Protein AF-A0A7R9YLD4-F1 (afdb_monomer)

pLDDT: mean 85.1, std 17.53, range [41.88, 98.56]

Structure (mmCIF, N/CA/C/O backbo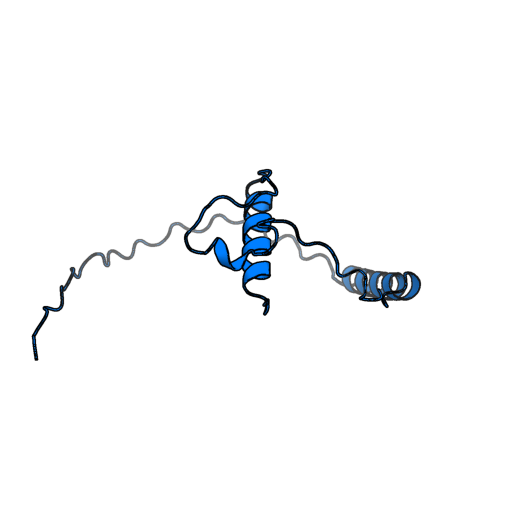ne):
data_AF-A0A7R9YLD4-F1
#
_entry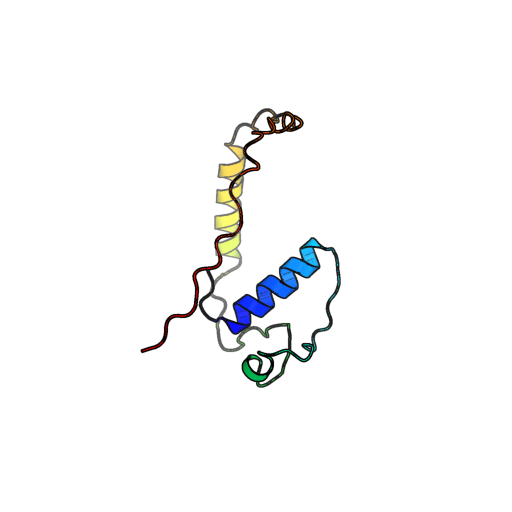.id   AF-A0A7R9YLD4-F1
#
loop_
_atom_site.group_PDB
_atom_site.id
_atom_site.type_symbol
_atom_site.label_atom_id
_atom_site.label_alt_id
_atom_site.label_comp_id
_atom_site.label_asym_id
_atom_site.label_entity_id
_atom_site.label_seq_id
_atom_site.pdbx_PDB_ins_code
_ato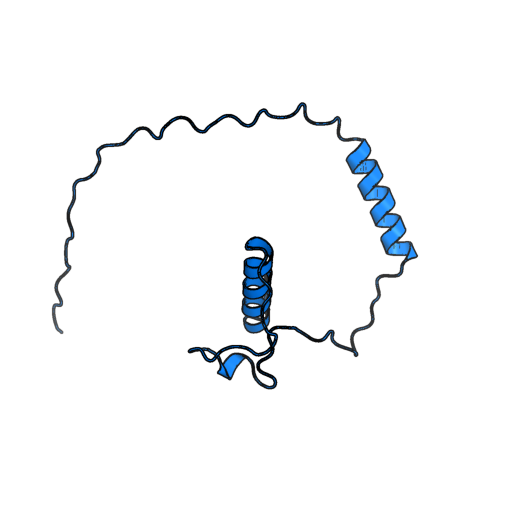m_site.Cartn_x
_atom_site.Cartn_y
_atom_site.Cartn_z
_atom_site.occupancy
_atom_site.B_iso_or_equiv
_atom_site.auth_seq_id
_atom_site.auth_comp_id
_atom_site.auth_asym_id
_atom_site.auth_atom_id
_atom_site.pdbx_PDB_model_num
ATOM 1 N N . GLY A 1 1 ? -0.626 10.408 -0.317 1.00 89.75 1 GLY A N 1
ATOM 2 C CA . GLY A 1 1 ? 0.140 10.354 -1.580 1.00 89.75 1 GLY A CA 1
ATOM 3 C C . GLY A 1 1 ? 1.411 9.552 -1.378 1.00 89.75 1 GLY A C 1
ATOM 4 O O . GLY A 1 1 ? 1.724 9.238 -0.235 1.00 89.75 1 GLY A O 1
ATOM 5 N N . GLY A 1 2 ? 2.136 9.227 -2.449 1.00 94.56 2 GLY A N 1
ATOM 6 C CA . GLY A 1 2 ? 3.441 8.561 -2.380 1.00 94.56 2 GLY A CA 1
ATOM 7 C C . GLY A 1 2 ? 4.482 9.308 -3.213 1.00 94.56 2 GLY A C 1
ATOM 8 O O . GLY A 1 2 ? 4.174 9.784 -4.300 1.00 94.56 2 GLY A O 1
ATOM 9 N N . TYR A 1 3 ? 5.700 9.437 -2.684 1.00 96.56 3 TYR A N 1
ATOM 10 C CA . TYR A 1 3 ? 6.750 10.289 -3.267 1.00 96.56 3 TYR A CA 1
ATOM 11 C C . TYR A 1 3 ? 7.830 9.506 -4.024 1.00 96.56 3 TYR A C 1
ATOM 13 O O . TYR A 1 3 ? 8.624 10.084 -4.758 1.00 96.56 3 TYR A O 1
ATOM 21 N N . THR A 1 4 ? 7.829 8.178 -3.903 1.00 95.38 4 THR A N 1
ATOM 22 C CA . THR A 1 4 ? 8.670 7.293 -4.713 1.00 95.38 4 THR A CA 1
ATOM 23 C C . THR A 1 4 ? 7.822 6.728 -5.844 1.00 95.38 4 THR A C 1
ATOM 25 O O . THR A 1 4 ? 7.192 5.686 -5.675 1.00 95.38 4 THR A O 1
ATOM 28 N N . ILE A 1 5 ? 7.797 7.414 -6.992 1.00 95.81 5 ILE A N 1
ATOM 29 C CA . ILE A 1 5 ? 6.870 7.140 -8.112 1.00 95.81 5 ILE A CA 1
ATOM 30 C C . ILE A 1 5 ? 6.836 5.665 -8.548 1.00 95.81 5 ILE A C 1
ATOM 32 O O . ILE A 1 5 ? 5.775 5.112 -8.810 1.00 95.81 5 ILE A O 1
ATOM 36 N N . ARG A 1 6 ? 7.986 4.986 -8.520 1.00 95.38 6 ARG A N 1
ATOM 37 C CA . ARG A 1 6 ? 8.121 3.565 -8.877 1.00 95.38 6 ARG A CA 1
ATOM 38 C C . ARG A 1 6 ? 7.380 2.649 -7.906 1.00 95.38 6 ARG A C 1
ATOM 40 O O . ARG A 1 6 ? 6.776 1.661 -8.302 1.00 95.38 6 ARG A O 1
ATOM 47 N N . ASN A 1 7 ? 7.402 3.000 -6.624 1.00 95.62 7 ASN A N 1
ATOM 48 C CA . ASN A 1 7 ? 6.705 2.252 -5.584 1.00 95.62 7 ASN A CA 1
ATOM 49 C C . ASN A 1 7 ? 5.211 2.571 -5.592 1.00 95.62 7 ASN A C 1
ATOM 51 O O . ASN A 1 7 ? 4.416 1.693 -5.287 1.00 95.62 7 ASN A O 1
ATOM 55 N N . VAL A 1 8 ? 4.829 3.790 -5.992 1.00 97.31 8 VAL A N 1
ATOM 56 C CA . VAL A 1 8 ? 3.421 4.146 -6.226 1.00 97.31 8 VAL A CA 1
ATOM 57 C C . VAL A 1 8 ? 2.839 3.285 -7.346 1.00 97.31 8 VAL A C 1
ATOM 59 O O . VAL A 1 8 ? 1.807 2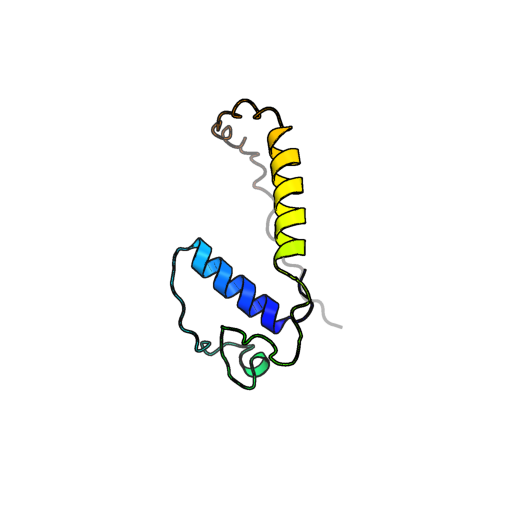.656 -7.141 1.00 97.31 8 VAL A O 1
ATOM 62 N N . ALA A 1 9 ? 3.541 3.176 -8.479 1.00 97.12 9 ALA A N 1
ATOM 63 C CA . ALA A 1 9 ? 3.118 2.329 -9.593 1.00 97.12 9 ALA A CA 1
ATOM 64 C C . ALA A 1 9 ? 2.964 0.853 -9.180 1.00 97.12 9 ALA A C 1
ATOM 66 O O . ALA A 1 9 ? 1.944 0.238 -9.489 1.00 97.12 9 ALA A O 1
ATOM 67 N N . ARG A 1 10 ? 3.925 0.304 -8.418 1.00 97.25 10 ARG A N 1
ATOM 68 C CA . ARG A 1 10 ? 3.842 -1.061 -7.860 1.00 97.25 10 ARG A CA 1
ATOM 69 C C . ARG A 1 10 ? 2.629 -1.234 -6.945 1.00 97.25 10 ARG A C 1
ATOM 71 O O . ARG A 1 10 ? 1.862 -2.174 -7.126 1.00 97.25 10 ARG A O 1
ATOM 78 N N . CYS A 1 11 ? 2.452 -0.311 -5.996 1.00 97.38 11 CYS A N 1
ATOM 79 C CA . CYS A 1 11 ? 1.377 -0.350 -5.005 1.00 97.38 11 CYS A CA 1
ATOM 80 C C . CYS A 1 11 ? 0.007 -0.387 -5.679 1.00 97.38 11 CYS A C 1
ATOM 82 O O . CYS A 1 11 ? -0.763 -1.311 -5.445 1.00 97.38 11 CYS A O 1
ATOM 84 N N . TRP A 1 12 ? -0.267 0.562 -6.575 1.00 97.75 12 TRP A N 1
ATOM 85 C CA . TRP A 1 12 ? -1.571 0.650 -7.230 1.00 97.75 12 TRP A CA 1
ATOM 86 C C . TRP A 1 12 ? -1.820 -0.492 -8.213 1.00 97.75 12 TRP A C 1
ATOM 88 O O . TRP A 1 12 ? -2.948 -0.976 -8.297 1.00 97.75 12 TRP A O 1
ATOM 98 N N . THR A 1 13 ? -0.785 -0.977 -8.908 1.00 97.94 13 THR A N 1
ATOM 99 C CA . THR A 1 13 ? -0.897 -2.183 -9.749 1.00 97.94 13 THR A CA 1
ATOM 100 C C . THR A 1 13 ? -1.341 -3.386 -8.916 1.00 97.94 13 THR A C 1
ATOM 102 O O . THR A 1 13 ? -2.299 -4.070 -9.276 1.00 97.94 13 THR A O 1
ATOM 105 N N . TYR A 1 14 ? -0.691 -3.614 -7.772 1.00 98.06 14 TYR A N 1
ATOM 106 C CA . TYR A 1 14 ? -1.034 -4.719 -6.881 1.00 98.06 14 TYR A CA 1
ATOM 107 C C . TYR A 1 14 ? -2.420 -4.544 -6.238 1.00 98.06 14 TYR A C 1
ATOM 109 O O . TYR A 1 14 ? -3.226 -5.470 -6.253 1.00 98.06 14 TYR A O 1
ATOM 117 N N . GLU A 1 15 ? -2.746 -3.352 -5.731 1.00 98.19 15 GLU A N 1
ATOM 118 C CA . GLU A 1 15 ? -4.058 -3.057 -5.134 1.00 98.19 15 GLU A CA 1
ATOM 119 C C . GLU A 1 15 ? -5.208 -3.210 -6.144 1.00 98.19 15 GLU A C 1
ATOM 121 O O . GLU A 1 15 ? -6.285 -3.686 -5.781 1.00 98.19 15 GLU A O 1
ATOM 126 N N . THR A 1 16 ? -4.976 -2.887 -7.421 1.00 98.50 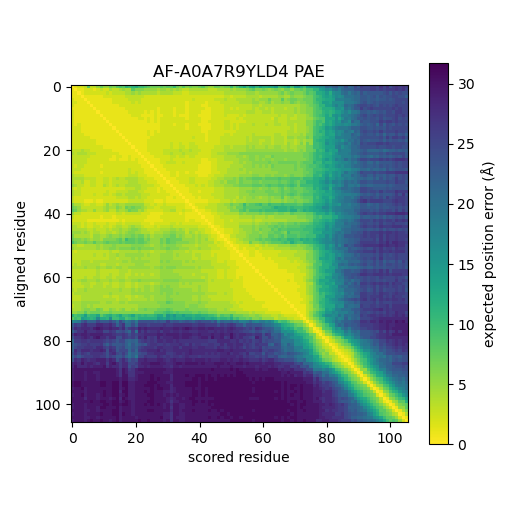16 THR A N 1
ATOM 127 C CA . THR A 1 16 ? -5.953 -3.124 -8.498 1.00 98.50 16 THR A CA 1
ATOM 128 C C . THR A 1 16 ? -6.186 -4.617 -8.712 1.00 98.50 16 THR A C 1
ATOM 130 O O . THR A 1 16 ? -7.332 -5.049 -8.825 1.00 98.50 16 THR A O 1
ATOM 133 N N . ALA A 1 17 ? -5.127 -5.431 -8.706 1.00 98.44 17 ALA A N 1
ATOM 134 C CA . ALA A 1 17 ? -5.270 -6.881 -8.799 1.00 98.44 17 ALA A CA 1
ATOM 135 C C . ALA A 1 17 ? -6.028 -7.461 -7.596 1.00 98.44 17 ALA A C 1
ATOM 137 O O . ALA A 1 17 ? -6.913 -8.292 -7.784 1.00 98.44 17 ALA A O 1
ATOM 138 N N . VAL A 1 18 ? -5.776 -6.958 -6.381 1.00 98.12 18 VAL A N 1
ATOM 139 C CA . VAL A 1 18 ? -6.549 -7.324 -5.179 1.00 98.12 18 VAL A CA 1
ATOM 140 C C . VAL A 1 18 ? -8.030 -6.973 -5.345 1.00 98.12 18 VAL A C 1
ATOM 142 O O . VAL A 1 18 ? -8.886 -7.806 -5.052 1.00 98.12 18 VAL A O 1
ATOM 145 N N . ALA A 1 19 ? -8.352 -5.781 -5.858 1.00 98.31 19 ALA A N 1
ATOM 146 C CA . ALA A 1 19 ? -9.735 -5.371 -6.111 1.00 98.31 19 ALA A CA 1
ATOM 147 C C . ALA A 1 19 ? -10.443 -6.267 -7.146 1.00 98.31 19 ALA A C 1
ATOM 149 O O . ALA A 1 19 ? -11.642 -6.518 -7.031 1.00 98.31 19 ALA A O 1
ATOM 150 N N . LEU A 1 20 ? -9.696 -6.781 -8.127 1.00 98.50 20 LEU A N 1
ATOM 151 C CA . LEU A 1 20 ? -10.173 -7.734 -9.133 1.00 98.50 20 LEU A CA 1
ATOM 152 C C . LEU A 1 20 ? -10.094 -9.198 -8.670 1.00 98.50 20 LEU A C 1
ATOM 154 O O . LEU A 1 20 ? -10.492 -10.096 -9.414 1.00 98.50 20 LEU A O 1
ATOM 158 N N . ASN A 1 21 ? -9.589 -9.444 -7.457 1.00 97.94 21 ASN A N 1
ATOM 159 C CA . ASN A 1 21 ? -9.315 -10.768 -6.910 1.00 97.94 21 ASN A CA 1
ATOM 160 C C . ASN A 1 21 ? -8.452 -11.631 -7.856 1.00 97.94 21 ASN A C 1
ATOM 162 O O . ASN A 1 21 ? -8.761 -12.794 -8.128 1.00 97.94 21 ASN A O 1
ATOM 166 N N . GLN A 1 22 ? -7.382 -11.031 -8.381 1.00 98.25 22 GLN A N 1
ATOM 167 C CA . GLN A 1 22 ? -6.398 -11.657 -9.259 1.00 98.25 22 GLN A CA 1
ATOM 168 C C . GLN A 1 22 ? -5.022 -11.716 -8.592 1.00 98.25 22 GLN A C 1
ATOM 170 O O . GLN A 1 22 ? -4.595 -10.776 -7.924 1.00 98.25 22 GLN A O 1
ATOM 175 N N . GLU A 1 23 ? -4.308 -12.818 -8.815 1.00 97.62 23 GLU A N 1
ATOM 176 C CA . GLU A 1 23 ? -2.908 -12.963 -8.418 1.00 97.62 23 GLU A CA 1
ATOM 177 C C . GLU A 1 23 ? -1.988 -12.515 -9.558 1.00 97.62 23 GLU A C 1
ATOM 179 O O . GLU A 1 23 ? -2.199 -12.873 -10.718 1.00 97.62 23 GLU A O 1
ATOM 184 N N . LEU A 1 24 ? -0.953 -11.742 -9.226 1.00 97.06 24 LEU A N 1
ATOM 185 C CA . LEU A 1 24 ? 0.064 -11.294 -10.174 1.00 97.06 24 LEU A CA 1
ATOM 186 C C . LEU A 1 24 ? 1.388 -12.011 -9.924 1.00 97.06 24 LEU A C 1
ATOM 188 O O . LEU A 1 24 ? 1.754 -12.295 -8.783 1.00 97.06 24 LEU A O 1
ATOM 192 N N . ALA A 1 25 ? 2.133 -12.250 -11.002 1.00 97.44 25 ALA A N 1
ATOM 193 C CA . ALA A 1 25 ? 3.527 -12.652 -10.897 1.00 97.44 25 ALA A CA 1
ATOM 194 C C . ALA A 1 25 ? 4.371 -11.511 -10.309 1.00 97.44 25 ALA A C 1
ATOM 196 O O . ALA A 1 25 ? 4.074 -10.332 -10.502 1.00 97.44 25 ALA A O 1
ATOM 197 N N . ASP A 1 26 ? 5.443 -11.871 -9.606 1.00 97.38 26 ASP A N 1
ATOM 198 C CA . ASP A 1 26 ? 6.364 -10.884 -9.041 1.00 97.38 26 ASP A CA 1
ATOM 199 C C . ASP A 1 26 ? 7.293 -10.276 -10.102 1.00 97.38 26 ASP A C 1
ATOM 201 O O . ASP A 1 26 ? 7.748 -9.149 -9.951 1.00 97.38 26 ASP A O 1
ATOM 205 N N . ASP A 1 27 ? 7.578 -11.002 -11.183 1.00 97.62 27 ASP A N 1
ATOM 206 C CA . ASP A 1 27 ? 8.328 -10.480 -12.325 1.00 97.62 27 ASP A CA 1
ATOM 207 C C . ASP A 1 27 ? 7.477 -9.491 -13.123 1.00 97.62 27 ASP A C 1
ATOM 209 O O . ASP A 1 27 ? 6.395 -9.833 -13.608 1.00 97.62 27 ASP A O 1
ATOM 213 N N . LEU A 1 28 ? 7.974 -8.262 -13.276 1.00 97.06 28 LEU A N 1
ATOM 214 C CA . LEU A 1 28 ? 7.276 -7.246 -14.051 1.00 97.06 28 LEU A CA 1
ATOM 215 C C . LEU A 1 28 ? 7.294 -7.601 -15.547 1.00 97.06 28 LEU A C 1
ATOM 217 O O . LEU A 1 28 ? 8.331 -8.000 -16.082 1.00 97.06 28 LEU A O 1
ATOM 221 N N . PRO A 1 29 ? 6.174 -7.412 -16.262 1.00 96.56 29 PRO A N 1
ATOM 222 C CA . PRO A 1 29 ? 6.160 -7.544 -17.709 1.00 96.56 29 PRO A CA 1
ATOM 223 C C . PRO A 1 29 ? 6.891 -6.361 -18.376 1.00 96.56 29 PRO A C 1
ATOM 225 O O . PRO A 1 29 ? 6.880 -5.247 -17.833 1.00 96.56 29 PRO A O 1
ATOM 228 N N . PRO A 1 30 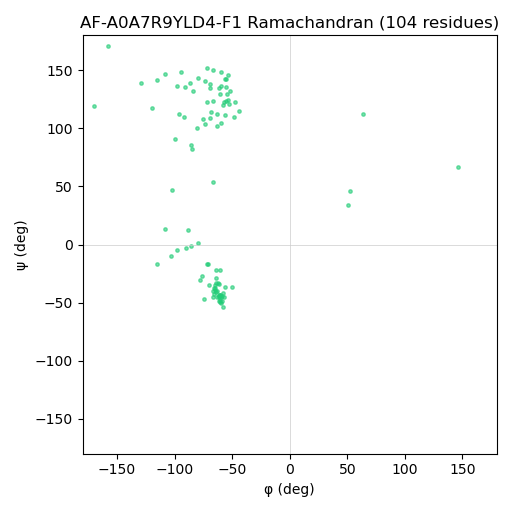? 7.472 -6.555 -19.577 1.00 95.62 30 PRO A N 1
ATOM 229 C CA . PRO A 1 30 ? 8.025 -5.464 -20.376 1.00 95.62 30 PRO A CA 1
ATOM 230 C C . PRO A 1 30 ? 6.981 -4.371 -20.633 1.00 95.62 30 PRO A C 1
ATOM 232 O O . PRO A 1 30 ? 5.831 -4.664 -20.955 1.00 95.62 30 PRO A O 1
ATOM 235 N N . ASN A 1 31 ? 7.385 -3.112 -20.482 1.00 95.31 31 ASN A N 1
ATOM 236 C CA . ASN A 1 31 ? 6.563 -1.927 -20.725 1.00 95.31 31 ASN A CA 1
ATOM 237 C C . ASN A 1 31 ? 7.462 -0.705 -20.991 1.00 95.31 31 ASN A C 1
ATOM 239 O O . ASN A 1 31 ? 8.671 -0.769 -20.762 1.00 95.31 31 ASN A O 1
ATOM 243 N N . ASP A 1 32 ? 6.878 0.414 -21.419 1.00 97.62 32 ASP A N 1
ATOM 244 C CA . ASP A 1 32 ? 7.619 1.634 -21.788 1.00 97.62 32 ASP A CA 1
ATOM 245 C C . ASP A 1 32 ? 8.445 2.232 -20.635 1.00 97.62 32 ASP A C 1
ATOM 247 O O . ASP A 1 32 ? 9.422 2.944 -20.860 1.00 97.62 32 ASP A O 1
ATOM 251 N N . TYR A 1 33 ? 8.092 1.911 -19.387 1.00 96.38 33 TYR A N 1
ATOM 252 C CA . TYR A 1 33 ? 8.753 2.401 -18.177 1.00 96.38 33 TYR A CA 1
ATOM 253 C C . TYR A 1 33 ? 9.580 1.319 -17.471 1.00 96.38 33 TYR A C 1
ATOM 255 O O . TYR A 1 33 ? 9.991 1.508 -16.325 1.00 96.38 33 TYR A O 1
ATOM 263 N N . TYR A 1 34 ? 9.841 0.180 -18.120 1.00 95.88 34 TYR A N 1
ATOM 264 C CA . TYR A 1 34 ? 10.451 -0.996 -17.492 1.00 95.88 34 TYR A CA 1
ATOM 265 C C . TYR A 1 34 ? 11.802 -0.695 -16.819 1.00 95.88 34 TYR A C 1
ATOM 267 O O . TYR A 1 34 ? 12.083 -1.180 -15.722 1.00 95.88 34 TYR A O 1
ATOM 275 N N . GLU A 1 35 ? 12.612 0.182 -17.417 1.00 96.19 35 GLU A N 1
ATOM 276 C CA . GLU A 1 35 ? 13.920 0.597 -16.888 1.00 96.19 35 GLU A CA 1
ATOM 277 C C . GLU A 1 35 ? 13.840 1.348 -15.554 1.00 96.19 35 GLU A C 1
ATOM 279 O O . GLU A 1 35 ? 14.797 1.346 -14.777 1.00 96.19 35 GLU A O 1
ATOM 284 N N . TYR A 1 36 ? 12.689 1.937 -15.219 1.00 95.06 36 TYR A N 1
ATOM 285 C CA . TYR A 1 36 ? 12.520 2.587 -13.924 1.00 95.06 36 TYR A CA 1
ATOM 286 C C . TYR A 1 36 ? 12.636 1.555 -12.794 1.00 95.06 36 TYR A C 1
ATOM 288 O O . TYR A 1 36 ? 13.098 1.892 -11.706 1.00 95.06 36 TYR A O 1
ATOM 296 N N . PHE A 1 37 ? 12.294 0.288 -13.025 1.00 95.69 37 PHE A N 1
ATOM 297 C CA . PHE A 1 37 ? 12.205 -0.740 -11.984 1.00 95.69 37 PHE A CA 1
ATOM 298 C C . PHE A 1 37 ? 13.518 -1.495 -11.705 1.00 95.69 37 PHE A C 1
ATOM 300 O O . PHE A 1 37 ? 13.513 -2.476 -10.963 1.00 95.69 37 PHE A O 1
ATOM 307 N N . VAL A 1 38 ? 14.650 -1.003 -12.217 1.00 91.56 38 VAL A N 1
ATOM 308 C CA . VAL A 1 38 ? 16.005 -1.464 -11.860 1.00 91.56 38 VAL A CA 1
ATOM 309 C C . VAL A 1 38 ? 16.226 -1.381 -10.333 1.00 91.56 38 VAL A C 1
ATOM 311 O O . VAL A 1 38 ? 15.790 -0.404 -9.703 1.00 91.56 38 VAL A O 1
ATOM 314 N N . PRO A 1 39 ? 16.936 -2.354 -9.719 1.00 91.81 39 PRO A N 1
ATOM 315 C CA . PRO A 1 39 ? 17.763 -3.390 -10.358 1.00 91.81 39 PRO A CA 1
ATOM 316 C C . PRO A 1 39 ? 17.109 -4.759 -10.550 1.00 91.81 39 PRO A C 1
ATOM 318 O O . PRO A 1 39 ? 17.757 -5.643 -11.100 1.00 91.81 39 PRO A O 1
ATOM 321 N N . ASP A 1 40 ? 15.893 -4.965 -10.056 1.00 93.19 40 ASP A N 1
ATOM 322 C CA . ASP A 1 40 ? 15.323 -6.305 -9.896 1.00 93.19 40 ASP A CA 1
ATOM 323 C C . ASP A 1 40 ? 14.092 -6.570 -10.766 1.00 93.19 40 ASP A C 1
ATOM 325 O O . ASP A 1 40 ? 13.745 -7.732 -10.967 1.00 93.19 40 ASP A O 1
ATOM 329 N N . TRP A 1 41 ? 13.458 -5.520 -11.302 1.00 95.88 41 TRP A N 1
ATOM 330 C CA . TRP A 1 41 ? 12.217 -5.606 -12.076 1.00 95.88 41 TRP A CA 1
ATOM 331 C C . TRP A 1 41 ? 11.123 -6.403 -11.361 1.00 95.88 41 TRP A C 1
ATOM 333 O O . TRP A 1 41 ? 10.309 -7.072 -11.997 1.00 95.88 41 TRP A O 1
ATOM 343 N N . LYS A 1 42 ? 11.092 -6.316 -10.026 1.00 96.81 42 LYS A N 1
ATOM 344 C CA . LYS A 1 42 ? 10.073 -6.972 -9.207 1.00 96.81 42 LYS A CA 1
ATOM 345 C C . LYS A 1 42 ? 8.912 -6.047 -8.885 1.00 96.81 42 LYS A C 1
ATOM 347 O O . LYS A 1 42 ? 9.085 -4.827 -8.745 1.00 96.81 42 LYS A O 1
ATOM 352 N N . LEU A 1 43 ? 7.730 -6.638 -8.749 1.00 97.06 43 LEU A N 1
ATOM 353 C CA . LEU A 1 43 ? 6.520 -5.976 -8.286 1.00 97.06 43 LEU A CA 1
ATOM 354 C C . LEU A 1 43 ? 6.588 -5.738 -6.774 1.00 97.06 43 LEU A C 1
ATOM 356 O O . LEU A 1 43 ? 6.310 -4.626 -6.318 1.00 97.06 43 LEU A O 1
ATOM 360 N N . ASN A 1 44 ? 6.984 -6.751 -6.003 1.00 95.31 44 ASN A N 1
ATOM 361 C CA . ASN A 1 44 ? 7.029 -6.671 -4.549 1.00 95.31 44 ASN A CA 1
ATOM 362 C C . ASN A 1 44 ? 8.269 -5.930 -4.041 1.00 95.31 44 ASN A C 1
ATOM 364 O O . ASN A 1 44 ? 9.378 -6.063 -4.554 1.00 95.31 44 ASN A O 1
ATOM 368 N N . LEU A 1 45 ? 8.072 -5.163 -2.969 1.00 92.00 45 LEU A N 1
ATOM 369 C CA . LEU A 1 45 ? 9.126 -4.409 -2.300 1.00 92.00 45 LEU A CA 1
ATOM 370 C C . LEU A 1 45 ? 9.638 -5.179 -1.088 1.00 92.00 45 LEU A C 1
ATOM 372 O O . LEU A 1 45 ? 8.855 -5.667 -0.274 1.00 92.00 45 LEU A O 1
ATOM 376 N N . GLN A 1 46 ? 10.957 -5.214 -0.927 1.00 89.88 46 GLN A N 1
ATOM 377 C CA . GLN A 1 46 ? 11.575 -5.735 0.285 1.00 89.88 46 GLN A CA 1
ATOM 378 C C . GLN A 1 46 ? 11.629 -4.636 1.358 1.00 89.88 46 GLN A C 1
ATOM 380 O O . GLN A 1 46 ? 12.057 -3.515 1.058 1.00 89.88 46 GLN A O 1
ATOM 385 N N . PRO A 1 47 ? 11.211 -4.918 2.606 1.00 90.81 47 PRO A N 1
ATOM 386 C CA . PRO A 1 47 ? 11.377 -3.981 3.711 1.00 90.81 47 PRO A CA 1
ATOM 387 C C . PRO A 1 47 ? 12.846 -3.589 3.883 1.00 90.81 47 PRO A C 1
ATOM 389 O O . PRO A 1 47 ? 13.736 -4.426 3.742 1.00 90.81 47 PRO A O 1
ATOM 392 N N . ASN A 1 48 ? 13.107 -2.325 4.220 1.00 91.25 48 ASN A N 1
ATOM 393 C CA . ASN A 1 48 ? 14.469 -1.873 4.492 1.00 91.25 48 ASN A CA 1
ATOM 394 C C . ASN A 1 48 ? 14.977 -2.519 5.797 1.00 91.25 48 ASN A C 1
ATOM 396 O O . ASN A 1 48 ? 14.455 -2.184 6.863 1.00 91.25 48 ASN A O 1
ATOM 400 N N . PRO A 1 49 ? 16.002 -3.393 5.751 1.00 89.44 49 PRO A N 1
ATOM 401 C CA . PRO A 1 49 ? 16.480 -4.106 6.933 1.00 89.44 49 PRO A CA 1
ATOM 402 C C . PRO A 1 49 ? 17.209 -3.198 7.932 1.00 89.44 49 PRO A C 1
ATOM 404 O O . PRO A 1 49 ? 17.399 -3.587 9.078 1.00 89.44 49 PRO A O 1
ATOM 407 N N . SER A 1 50 ? 17.637 -2.004 7.513 1.00 94.94 50 SER A N 1
ATOM 408 C CA . SER A 1 50 ? 18.353 -1.043 8.361 1.00 94.94 50 SER A CA 1
ATOM 409 C C . SER A 1 50 ? 17.430 -0.063 9.087 1.00 94.94 50 SER A C 1
ATOM 411 O O . SER A 1 50 ? 17.916 0.790 9.825 1.00 94.94 50 SER A O 1
ATOM 413 N N . MET A 1 51 ? 16.118 -0.128 8.850 1.00 96.12 51 MET A N 1
ATOM 414 C CA . MET A 1 51 ? 15.150 0.744 9.507 1.00 96.12 51 MET A CA 1
ATOM 415 C C . MET A 1 51 ? 14.540 0.035 10.715 1.00 96.12 51 MET A C 1
ATOM 417 O O . MET A 1 51 ? 13.772 -0.915 10.566 1.00 96.12 51 MET A O 1
ATOM 421 N N . ASP A 1 52 ? 14.846 0.534 11.910 1.00 96.00 52 ASP A N 1
ATOM 422 C CA . ASP A 1 52 ? 14.302 -0.015 13.148 1.00 96.00 52 ASP A CA 1
ATOM 423 C C . ASP A 1 52 ? 12.799 0.255 13.275 1.00 96.00 52 ASP A C 1
ATOM 425 O O . ASP A 1 52 ? 12.313 1.376 13.097 1.00 96.00 52 ASP A O 1
ATOM 429 N N . ASN A 1 53 ? 12.049 -0.779 13.659 1.00 96.12 53 ASN A N 1
ATOM 430 C CA . ASN A 1 53 ? 10.644 -0.627 14.002 1.00 96.12 53 ASN A CA 1
ATOM 431 C C . ASN A 1 53 ? 10.495 -0.094 15.435 1.00 96.12 53 ASN A C 1
ATOM 433 O O . ASN A 1 53 ? 10.535 -0.853 16.403 1.00 96.12 53 ASN A O 1
ATOM 437 N N . LEU A 1 54 ? 10.253 1.209 15.565 1.00 97.25 54 LEU A N 1
ATOM 438 C CA . LEU A 1 54 ? 10.027 1.868 16.858 1.00 97.25 54 LEU A CA 1
ATOM 439 C C . LEU A 1 54 ? 8.595 1.692 17.403 1.00 97.25 54 LEU A C 1
ATOM 441 O O . LEU A 1 54 ? 8.269 2.187 18.484 1.00 97.25 54 LEU A O 1
ATOM 445 N N . ASN A 1 55 ? 7.727 0.969 16.691 1.00 97.50 55 ASN A N 1
ATOM 446 C CA . ASN A 1 55 ? 6.354 0.707 17.114 1.00 97.50 55 ASN A CA 1
ATOM 447 C C . ASN A 1 55 ? 6.306 -0.499 18.057 1.00 97.50 55 ASN A C 1
ATOM 449 O O . ASN A 1 55 ? 6.014 -1.627 17.651 1.00 97.50 55 ASN A O 1
ATOM 453 N N . SER A 1 56 ? 6.595 -0.263 19.339 1.00 98.25 56 SER A N 1
ATOM 454 C CA . SER A 1 56 ? 6.478 -1.312 20.356 1.00 98.25 56 SER A CA 1
ATOM 455 C C . SER A 1 56 ? 5.048 -1.859 20.440 1.00 98.25 56 SER A C 1
ATOM 457 O O . SER A 1 56 ? 4.064 -1.136 20.264 1.00 98.25 56 SER A O 1
ATOM 459 N N . ARG A 1 57 ? 4.917 -3.144 20.779 1.00 98.25 57 ARG A N 1
ATOM 460 C CA . ARG A 1 57 ? 3.607 -3.795 20.917 1.00 98.25 57 ARG A CA 1
ATOM 461 C C . ARG A 1 57 ? 2.713 -3.105 21.951 1.00 98.25 57 ARG A C 1
ATOM 463 O O . ARG A 1 57 ? 1.538 -2.893 21.684 1.00 98.25 57 ARG A O 1
ATOM 470 N N . HIS A 1 58 ? 3.284 -2.707 23.089 1.00 98.25 58 HIS A N 1
ATOM 471 C CA . HIS A 1 58 ? 2.560 -1.999 24.145 1.00 98.25 58 HIS A CA 1
ATOM 472 C C . HIS A 1 58 ? 1.977 -0.663 23.655 1.00 98.25 58 HIS A C 1
ATOM 474 O O . HIS A 1 58 ? 0.811 -0.369 23.910 1.00 98.25 58 HIS A O 1
ATOM 480 N N . TYR A 1 59 ? 2.760 0.114 22.897 1.00 98.44 59 TYR A N 1
ATOM 481 C CA . TYR A 1 59 ? 2.309 1.377 22.304 1.00 98.44 59 TYR A CA 1
ATOM 482 C C . TYR A 1 59 ? 1.127 1.173 21.344 1.00 98.44 59 TYR A C 1
ATOM 484 O O . TYR A 1 59 ? 0.100 1.845 21.466 1.00 98.44 59 TYR 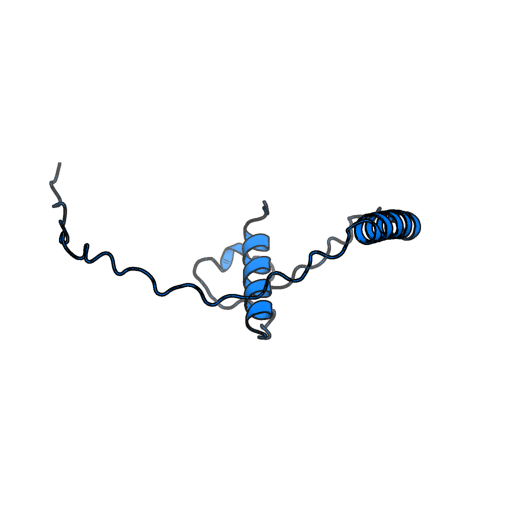A O 1
ATOM 492 N N . LEU A 1 60 ? 1.239 0.198 20.437 1.00 98.56 60 LEU A N 1
ATOM 493 C CA . LEU A 1 60 ? 0.180 -0.124 19.477 1.00 98.56 60 LEU A CA 1
ATOM 494 C C . LEU A 1 60 ? -1.097 -0.624 20.165 1.00 98.56 60 LEU A C 1
ATOM 496 O O . LEU A 1 60 ? -2.201 -0.247 19.772 1.00 98.56 60 LEU A O 1
ATOM 500 N N . GLU A 1 61 ? -0.965 -1.454 21.201 1.00 98.56 61 GLU A N 1
ATOM 501 C CA . GLU A 1 61 ? -2.103 -1.957 21.976 1.00 98.56 61 GLU A CA 1
ATOM 502 C C . GLU A 1 61 ? -2.833 -0.832 22.721 1.00 98.56 61 GLU A C 1
ATOM 504 O O . GLU A 1 61 ? -4.067 -0.816 22.719 1.00 98.56 61 GLU A O 1
ATOM 509 N N . GLY A 1 62 ? -2.095 0.137 23.275 1.00 98.56 62 GLY A N 1
ATOM 510 C CA . GLY A 1 62 ? -2.669 1.327 23.906 1.00 98.56 62 GLY A CA 1
ATOM 511 C C . GLY A 1 62 ? -3.509 2.163 22.934 1.00 98.56 62 GLY A C 1
ATOM 512 O O . GLY A 1 62 ? -4.671 2.456 23.221 1.00 98.56 62 GLY A O 1
ATOM 513 N N . ILE A 1 63 ? -2.966 2.472 21.750 1.00 98.44 63 ILE A N 1
ATOM 514 C CA . ILE A 1 63 ? -3.700 3.209 20.704 1.00 98.44 63 ILE A CA 1
ATOM 515 C C . ILE A 1 63 ? -4.929 2.423 20.245 1.00 98.44 63 ILE A C 1
ATOM 517 O O . ILE A 1 63 ? -6.020 2.985 20.146 1.00 98.44 63 ILE A O 1
ATOM 521 N N . LYS A 1 64 ? -4.782 1.115 19.998 1.00 98.25 64 LYS A N 1
ATOM 522 C CA . LYS A 1 64 ? -5.894 0.258 19.566 1.00 98.25 64 LYS A CA 1
ATOM 523 C C . LYS A 1 64 ? -7.049 0.290 20.570 1.00 98.25 64 LYS A C 1
ATOM 525 O O . LYS A 1 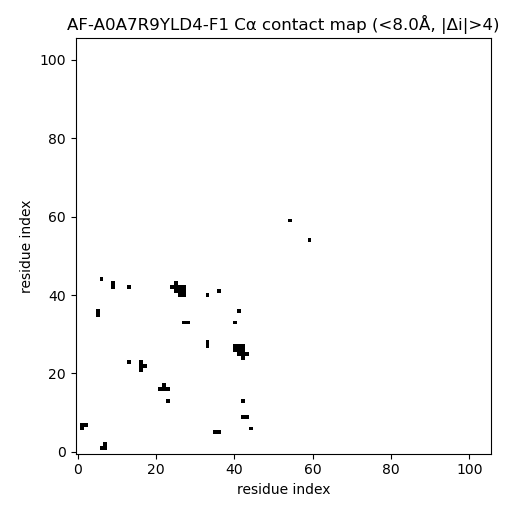64 ? -8.199 0.420 20.158 1.00 98.25 64 LYS A O 1
ATOM 530 N N . ALA A 1 65 ? -6.757 0.179 21.867 1.00 98.06 65 ALA A N 1
ATOM 531 C CA . ALA A 1 65 ? -7.775 0.226 22.915 1.00 98.06 65 ALA A CA 1
ATOM 532 C C . ALA A 1 65 ? -8.526 1.567 22.918 1.00 98.06 65 ALA A C 1
ATOM 534 O O . ALA A 1 65 ? -9.755 1.579 22.967 1.00 98.06 65 ALA A O 1
ATOM 535 N N . GLN A 1 66 ? -7.803 2.683 22.787 1.00 97.75 66 GLN A N 1
ATOM 536 C CA . GLN A 1 66 ? -8.404 4.015 22.720 1.00 97.75 66 GLN A CA 1
ATOM 537 C C . GLN A 1 66 ? -9.301 4.191 21.485 1.00 97.75 66 GLN A C 1
ATOM 539 O O . GLN A 1 66 ? -10.418 4.692 21.602 1.00 97.75 66 GLN A O 1
ATOM 544 N N . VAL A 1 67 ? -8.846 3.755 20.304 1.00 97.12 67 VAL A N 1
ATOM 545 C CA . VAL A 1 67 ? -9.643 3.824 19.067 1.00 97.12 67 VAL A CA 1
ATOM 546 C C . VAL A 1 67 ? -10.925 3.001 19.197 1.00 97.12 67 VAL A C 1
ATOM 548 O O . VAL A 1 67 ? -11.990 3.475 18.813 1.00 97.12 67 VAL A O 1
ATOM 551 N N . LEU A 1 68 ? -10.852 1.796 19.766 1.00 96.19 68 LEU A N 1
ATOM 552 C CA . LEU A 1 68 ? -12.029 0.946 19.956 1.00 96.19 68 LEU A CA 1
ATOM 553 C C . LEU A 1 68 ? -13.045 1.550 20.933 1.00 96.19 68 LEU A C 1
ATOM 555 O O . LEU A 1 68 ? -14.243 1.450 20.680 1.00 96.19 68 LEU A O 1
ATOM 559 N N . GLU A 1 69 ? -12.595 2.209 22.003 1.00 95.38 69 GLU A N 1
ATOM 560 C CA . GLU A 1 69 ? -13.508 2.905 22.919 1.00 95.38 69 GLU A CA 1
ATOM 561 C C . GLU A 1 69 ? -14.182 4.107 22.239 1.00 95.38 69 GLU A C 1
ATOM 563 O O . GLU A 1 69 ? -15.393 4.291 22.367 1.00 95.38 69 GLU A O 1
ATOM 568 N N . ASN A 1 70 ? -13.444 4.865 21.419 1.00 94.25 70 ASN A N 1
ATOM 569 C CA . ASN A 1 70 ? -14.028 5.942 20.613 1.00 94.25 70 ASN A CA 1
ATOM 570 C C . ASN A 1 70 ? -15.085 5.409 19.633 1.00 94.25 70 ASN A C 1
ATOM 572 O O . ASN A 1 70 ? -16.156 5.998 19.498 1.00 94.25 70 ASN A O 1
ATOM 576 N N . LEU A 1 71 ? -14.806 4.285 18.964 1.00 91.56 71 LEU A N 1
ATOM 577 C CA . LEU A 1 71 ? -15.758 3.644 18.053 1.00 91.56 71 LEU A CA 1
ATOM 578 C C . LEU A 1 71 ? -16.994 3.122 18.791 1.00 91.56 71 LEU A C 1
ATOM 580 O O . LEU A 1 71 ? -18.094 3.197 18.255 1.00 91.56 71 LEU A O 1
ATOM 584 N N . ARG A 1 72 ? -16.840 2.637 20.028 1.00 89.75 72 ARG A N 1
ATOM 585 C CA . ARG A 1 72 ? -17.960 2.195 20.870 1.00 89.75 72 ARG A CA 1
ATOM 586 C C . ARG A 1 72 ? -18.904 3.342 21.234 1.00 89.75 72 ARG A C 1
ATOM 588 O O . ARG A 1 72 ? -20.103 3.115 21.379 1.00 89.75 72 ARG A O 1
ATOM 595 N N . ALA A 1 73 ? -18.371 4.552 21.391 1.00 87.25 73 ALA A N 1
ATOM 596 C CA . ALA A 1 73 ? -19.161 5.743 21.685 1.00 87.25 73 ALA A CA 1
ATOM 597 C C . ALA A 1 73 ? -19.993 6.228 20.483 1.00 87.25 73 ALA A C 1
ATOM 599 O O . ALA A 1 73 ? -20.942 6.993 20.669 1.00 87.25 73 ALA A O 1
ATOM 600 N N . LEU A 1 74 ? -19.681 5.777 19.261 1.00 86.25 74 LEU A N 1
ATOM 601 C CA . LEU A 1 74 ? -20.542 6.006 18.106 1.00 86.25 74 LEU A CA 1
ATOM 602 C C . LEU A 1 74 ? -21.814 5.165 18.282 1.00 86.25 74 LEU A C 1
ATOM 604 O O . LEU A 1 74 ? -21.791 3.939 18.170 1.00 86.25 74 LEU A O 1
ATOM 608 N N . GLN A 1 75 ? -22.948 5.820 18.552 1.00 69.12 75 GLN A N 1
ATOM 609 C CA . GLN A 1 75 ? -24.252 5.188 18.353 1.00 69.12 75 GLN A CA 1
ATOM 610 C C . GLN A 1 75 ? -24.309 4.722 16.898 1.00 69.12 75 GLN A C 1
ATOM 612 O O . GLN A 1 75 ? -24.095 5.528 15.993 1.00 69.12 75 GLN A O 1
ATOM 617 N N . GLY A 1 76 ? -24.544 3.424 16.679 1.00 66.56 76 GLY A N 1
ATOM 618 C CA . GLY A 1 76 ? -24.635 2.859 15.337 1.00 66.56 76 GLY A CA 1
ATOM 619 C C . GLY A 1 76 ? -25.540 3.729 14.473 1.00 66.56 76 GLY A C 1
ATOM 620 O O . GLY A 1 76 ? -26.682 3.994 14.851 1.00 66.56 76 GLY A O 1
ATOM 621 N N . ALA A 1 77 ? -25.015 4.217 13.347 1.00 58.53 77 ALA A N 1
ATOM 622 C CA . ALA A 1 77 ? -25.839 4.930 12.390 1.00 58.53 77 ALA A CA 1
ATOM 623 C C . ALA A 1 77 ? -26.975 3.975 11.990 1.00 58.53 77 ALA A C 1
ATOM 625 O O . ALA A 1 77 ? -26.672 2.853 11.564 1.00 58.53 77 ALA A O 1
ATOM 626 N N . PRO A 1 78 ? -28.259 4.348 12.158 1.00 60.81 78 PRO A N 1
ATOM 627 C CA . PRO A 1 78 ? -29.341 3.562 11.591 1.00 60.81 78 PRO A CA 1
ATOM 628 C C . PRO A 1 78 ? -29.014 3.397 10.111 1.00 60.81 78 PRO A C 1
ATOM 630 O O . PRO A 1 78 ? -28.759 4.379 9.415 1.00 60.81 78 PRO A O 1
ATOM 633 N N . SER A 1 79 ? -28.892 2.144 9.684 1.00 62.62 79 SER A N 1
ATOM 634 C CA . SER A 1 79 ? -28.448 1.758 8.350 1.00 62.62 79 SER A CA 1
ATOM 635 C C . SER A 1 79 ? -29.131 2.624 7.294 1.00 62.62 79 SER A C 1
ATOM 637 O O . SER A 1 79 ? -30.353 2.569 7.147 1.00 62.62 79 SER A O 1
ATOM 639 N N . VAL A 1 80 ? -28.345 3.430 6.577 1.00 62.72 80 VAL A N 1
ATOM 640 C CA . VAL A 1 80 ? -28.810 4.127 5.377 1.00 62.72 80 VAL A CA 1
ATOM 641 C C . VAL A 1 80 ? -29.163 3.032 4.378 1.00 62.72 80 VAL A C 1
ATOM 643 O O . VAL A 1 80 ? -28.295 2.262 3.968 1.00 62.72 80 VAL A O 1
ATOM 646 N N . GLN A 1 81 ? -30.449 2.889 4.059 1.00 70.94 81 GLN A N 1
ATOM 647 C CA . GLN A 1 81 ? -30.882 1.918 3.061 1.00 70.94 81 GLN A CA 1
ATOM 648 C C . GLN A 1 81 ? -30.218 2.265 1.727 1.00 70.94 81 GLN A C 1
ATOM 650 O O . GLN A 1 81 ? -30.273 3.409 1.279 1.00 70.94 81 GLN A O 1
ATOM 655 N N . MET A 1 82 ? -29.589 1.271 1.099 1.00 70.06 82 MET A N 1
ATOM 656 C CA . MET A 1 82 ? -29.088 1.386 -0.267 1.00 70.06 82 MET A CA 1
ATOM 657 C C . MET A 1 82 ? -30.294 1.616 -1.185 1.00 70.06 82 MET A C 1
ATOM 659 O O . MET A 1 82 ? -31.048 0.685 -1.467 1.00 70.06 82 MET A O 1
ATOM 663 N N . ALA A 1 83 ? -30.513 2.860 -1.604 1.00 77.31 83 ALA A N 1
ATOM 664 C CA . ALA A 1 83 ? -31.500 3.194 -2.620 1.00 77.31 83 ALA A CA 1
ATOM 665 C C . ALA A 1 83 ? -30.852 3.066 -4.004 1.00 77.31 83 ALA A C 1
ATOM 667 O O . ALA A 1 83 ? -29.700 3.462 -4.190 1.00 77.31 83 ALA A O 1
ATOM 668 N N . GLN A 1 84 ? -31.581 2.519 -4.981 1.00 78.81 84 GLN A N 1
ATOM 669 C CA . GLN A 1 84 ? -31.157 2.623 -6.376 1.00 78.81 84 GLN A CA 1
ATOM 670 C C . GLN A 1 84 ? -31.106 4.101 -6.764 1.00 78.81 84 GLN A C 1
ATOM 672 O O . GLN A 1 84 ? -32.019 4.865 -6.446 1.00 78.81 84 GLN A O 1
ATOM 677 N N . MET A 1 85 ? -30.027 4.488 -7.443 1.00 72.50 85 MET A N 1
ATOM 678 C CA . MET A 1 85 ? -29.918 5.802 -8.062 1.00 72.50 85 MET A CA 1
ATOM 679 C C . MET A 1 85 ? -31.127 5.998 -8.994 1.00 72.50 85 MET A C 1
ATOM 681 O O . MET A 1 85 ? -31.403 5.102 -9.799 1.00 72.50 85 MET A O 1
ATOM 685 N N . PRO A 1 86 ? -31.866 7.119 -8.895 1.00 80.00 86 PRO A N 1
ATOM 686 C CA . PRO A 1 86 ? -32.883 7.457 -9.881 1.00 80.00 86 PRO A CA 1
ATOM 687 C C . PRO A 1 86 ? -32.271 7.438 -11.291 1.00 80.00 86 PRO A C 1
ATOM 689 O O . PRO A 1 86 ? -31.099 7.796 -11.427 1.00 80.00 86 PRO A O 1
ATOM 692 N N . PRO A 1 87 ? -33.022 7.045 -12.336 1.00 78.75 87 PRO A N 1
ATOM 693 C CA . PRO A 1 87 ? -32.530 7.118 -13.707 1.00 78.75 87 PRO A CA 1
ATOM 694 C C . PRO A 1 87 ? -31.997 8.524 -13.984 1.00 78.75 87 PRO A C 1
ATOM 696 O O . PRO A 1 87 ? -32.665 9.506 -13.650 1.00 78.75 87 PRO A O 1
ATOM 699 N N . ALA A 1 88 ? -30.799 8.618 -14.562 1.00 74.00 88 ALA A N 1
ATOM 700 C CA . ALA A 1 88 ? -30.262 9.893 -15.006 1.00 74.00 88 ALA A CA 1
ATOM 701 C C . ALA A 1 88 ? -31.291 10.551 -15.935 1.00 74.00 88 ALA A C 1
ATOM 703 O O . ALA A 1 88 ? -31.720 9.938 -16.918 1.00 74.00 88 ALA A O 1
ATOM 704 N N . LEU A 1 89 ? -31.706 11.777 -15.604 1.00 67.88 89 LEU A N 1
ATOM 705 C CA . LEU A 1 89 ? -32.396 12.634 -16.559 1.00 67.88 89 LEU A CA 1
ATOM 706 C C . LEU A 1 89 ? -31.452 12.750 -17.756 1.00 67.88 89 LEU A C 1
ATOM 708 O O . LEU A 1 89 ? -30.362 13.295 -17.609 1.00 67.88 89 LEU A O 1
ATOM 712 N N . HIS A 1 90 ? -31.826 12.159 -18.891 1.00 57.38 90 HIS A N 1
ATOM 713 C CA . HIS A 1 90 ? -31.155 12.436 -20.152 1.00 57.38 90 HIS A CA 1
ATOM 714 C C . HIS A 1 90 ? -31.328 13.936 -20.392 1.00 57.38 90 HIS A C 1
ATOM 716 O O . HIS A 1 90 ? -32.434 14.404 -20.655 1.00 57.38 90 HIS A O 1
ATOM 722 N N . SER A 1 91 ? -30.270 14.710 -20.175 1.00 57.19 91 SER A N 1
ATOM 723 C CA . SER A 1 91 ? -30.138 16.002 -20.827 1.00 57.19 91 SER A CA 1
ATOM 724 C C . SER A 1 91 ? -29.797 15.675 -22.273 1.00 57.19 91 SER A C 1
ATOM 726 O O . SER A 1 91 ? -28.679 15.243 -22.546 1.00 57.19 91 SER A O 1
ATOM 728 N N . ASP A 1 92 ? -30.781 15.812 -23.159 1.00 52.22 92 ASP A N 1
ATOM 729 C CA . ASP A 1 92 ? -30.621 15.752 -24.616 1.00 52.22 92 ASP A CA 1
ATOM 730 C C . ASP A 1 92 ? -29.790 16.955 -25.119 1.00 52.22 92 ASP A C 1
ATOM 732 O O . ASP A 1 92 ? -30.224 17.691 -25.998 1.00 52.22 92 ASP A O 1
ATOM 736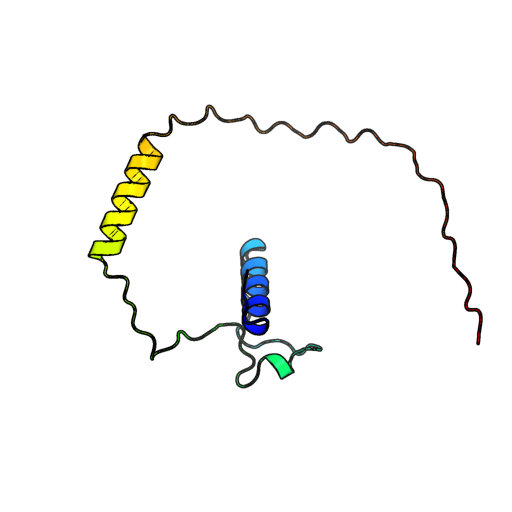 N N . ASP A 1 93 ? -28.601 17.175 -24.556 1.00 52.34 93 ASP A N 1
ATOM 737 C CA . ASP A 1 93 ? -27.606 18.129 -25.058 1.00 52.34 93 ASP A CA 1
ATOM 738 C C . ASP A 1 93 ? -26.500 17.353 -25.800 1.00 52.34 93 ASP A C 1
ATOM 740 O O . ASP A 1 93 ? -25.304 17.538 -25.586 1.00 52.34 93 ASP A O 1
ATOM 744 N N . GLU A 1 94 ? -26.920 16.428 -26.669 1.00 54.09 94 GLU A N 1
ATOM 745 C CA . GLU A 1 94 ? -26.115 15.965 -27.800 1.00 54.09 94 GLU A CA 1
ATOM 746 C C . GLU A 1 94 ? -26.343 16.934 -28.968 1.00 54.09 94 GLU A C 1
ATOM 748 O O . GLU A 1 94 ? -27.220 16.714 -29.809 1.00 54.09 94 GLU A O 1
ATOM 753 N N . GLN A 1 95 ? -25.581 18.028 -28.999 1.00 49.50 95 GLN A N 1
ATOM 754 C CA . GLN A 1 95 ? -25.250 18.770 -30.219 1.00 49.50 95 GLN A CA 1
ATOM 755 C C . GLN A 1 95 ? -24.175 19.819 -29.927 1.00 49.50 95 GLN A C 1
ATOM 757 O O . GLN A 1 95 ? -24.371 20.675 -29.072 1.00 49.50 95 GLN A O 1
ATOM 762 N N . ASP A 1 96 ? -23.050 19.650 -30.622 1.00 44.53 96 ASP A N 1
ATOM 763 C CA . ASP A 1 96 ? -22.015 20.610 -31.042 1.00 44.53 96 ASP A CA 1
ATOM 764 C C . ASP A 1 96 ? -20.686 19.834 -31.008 1.00 44.53 96 ASP A C 1
ATOM 766 O O . ASP A 1 96 ? -19.980 19.784 -30.005 1.00 44.53 96 ASP A O 1
ATOM 770 N N . GLU A 1 97 ? -20.552 18.852 -31.904 1.00 49.50 97 GLU A N 1
ATOM 771 C CA . GLU A 1 97 ? -19.884 18.985 -33.212 1.00 49.50 97 GLU A CA 1
ATOM 772 C C . GLU A 1 97 ? -18.389 19.301 -33.065 1.00 49.50 97 GLU A C 1
ATOM 774 O O . GLU A 1 97 ? -17.981 20.365 -32.612 1.00 49.50 97 GLU A O 1
ATOM 779 N N . ASP A 1 98 ? -17.584 18.314 -33.461 1.00 49.66 98 ASP A N 1
ATOM 780 C CA . ASP A 1 98 ? -16.138 18.383 -33.617 1.00 49.66 98 ASP A CA 1
ATOM 781 C C . ASP A 1 98 ? -15.718 19.626 -34.429 1.00 49.66 98 ASP A C 1
ATOM 783 O O . ASP A 1 98 ? -15.895 19.662 -35.648 1.00 49.66 98 ASP A O 1
ATOM 787 N N . GLU A 1 99 ? -15.087 20.616 -33.793 1.00 50.25 99 GLU A N 1
ATOM 788 C CA . GLU A 1 99 ? -14.252 21.591 -34.505 1.00 50.25 99 GLU A CA 1
ATOM 789 C C . GLU A 1 99 ? -12.796 21.094 -34.528 1.00 50.25 99 GLU A C 1
ATOM 791 O O . GLU A 1 99 ? -12.126 21.090 -33.492 1.00 50.25 99 GLU A O 1
ATOM 796 N N . PRO A 1 100 ? -12.255 20.676 -35.689 1.00 50.38 100 PRO A N 1
ATOM 797 C CA . PRO A 1 100 ? -10.815 20.573 -35.861 1.00 50.38 100 PRO A CA 1
ATOM 798 C C . PRO A 1 100 ? -10.237 21.985 -36.045 1.00 50.38 100 PRO A C 1
ATOM 800 O O . PRO A 1 100 ? -10.410 22.593 -37.104 1.00 50.38 100 PRO A O 1
ATOM 803 N N . GLU A 1 101 ? -9.531 22.512 -35.038 1.00 56.69 101 GLU A N 1
ATOM 804 C CA . GLU A 1 101 ? -8.656 23.669 -35.255 1.00 56.69 101 GLU A CA 1
ATOM 805 C C . GLU A 1 101 ? -7.491 23.254 -36.165 1.00 56.69 101 GLU A C 1
ATOM 807 O O . GLU A 1 101 ? -6.785 22.273 -35.925 1.00 56.69 101 GLU A O 1
ATOM 812 N N . GLN A 1 102 ? -7.384 23.989 -37.268 1.00 50.62 102 GLN A N 1
ATOM 813 C CA . GLN A 1 102 ? -6.474 23.786 -38.386 1.00 50.62 102 GLN A CA 1
ATOM 814 C C . GLN A 1 102 ? -5.043 24.171 -37.995 1.00 50.62 102 GLN A C 1
ATOM 816 O O . GLN A 1 102 ? -4.829 25.179 -37.325 1.00 50.62 102 GLN A O 1
ATOM 821 N N . ASP A 1 103 ? -4.071 23.389 -38.468 1.00 51.25 103 ASP A N 1
ATOM 822 C CA . ASP A 1 103 ? -2.668 23.793 -38.531 1.00 51.25 103 ASP A CA 1
ATOM 823 C C . ASP A 1 103 ? -2.546 25.082 -39.371 1.00 51.25 103 ASP A C 1
ATOM 825 O O . ASP A 1 103 ? -2.873 25.075 -40.560 1.00 51.25 103 ASP A O 1
ATOM 829 N N . GLU A 1 104 ? -2.042 26.171 -38.783 1.00 57.41 104 GLU A N 1
ATOM 830 C CA . GLU A 1 104 ? -1.471 27.294 -39.534 1.00 57.41 104 GLU A CA 1
ATOM 831 C C . GLU A 1 104 ? 0.004 27.471 -39.145 1.00 57.41 104 GLU A C 1
ATOM 833 O O . GLU A 1 104 ? 0.353 27.710 -37.988 1.00 57.41 104 GLU A O 1
ATOM 838 N N . ASP A 1 105 ? 0.856 27.293 -40.154 1.00 52.59 105 ASP A N 1
ATOM 839 C CA . ASP A 1 105 ? 2.299 27.502 -40.153 1.00 52.59 105 ASP A CA 1
ATOM 840 C C . ASP A 1 105 ? 2.691 28.956 -39.813 1.00 52.59 105 ASP A C 1
ATOM 842 O O . ASP A 1 105 ? 2.163 29.888 -40.418 1.00 52.59 105 ASP A O 1
ATOM 846 N N . GLU A 1 106 ? 3.707 29.132 -38.955 1.00 41.88 106 GLU A N 1
ATOM 847 C CA . GLU A 1 106 ? 4.823 30.092 -39.130 1.00 41.88 106 GLU A CA 1
ATOM 848 C C . GLU A 1 106 ? 6.057 29.706 -38.290 1.00 41.88 106 GLU A C 1
ATOM 850 O O . GLU A 1 106 ? 5.925 29.470 -37.065 1.00 41.88 106 GLU A O 1
#

Radius of gyration: 25.08 Å; Cα contacts (8 Å, |Δi|>4): 29; chains: 1; bounding box: 51×43×64 Å

Nearest PDB structures (foldseek):
  4a69-assembly2_B  TM=9.233E-01  e=1.576E-06  Homo sapiens
  8wzl-assembly1_A  TM=9.081E-01  e=8.594E-06  Arabidopsis thaliana
  4qa0-assembly1_B  TM=9.530E-01  e=1.394E-03  Homo sapiens
  4qa3-assembly3_B  TM=9.481E-01  e=1.709E-03  Homo sapiens

InterPro domains:
  IPR023696 Ureohydrolase domain superfamily [SSF52768] (1-74)
  IPR037138 Histone deacetylase domain superfamily [G3DSA:3.40.800.20] (1-81)

Secondary structure (DSSP, 8-state):
--S-HHHHHHHHHHHHHHHTT----SBPPP-TTGGGGTTT-BSSPPP-TTS-----HHHHHHHHHHHHHHHHHSPPPP----PPPPPP------------PPP---

Solvent-accessible surface area (backbone atoms only — not comparable to full-atom values): 7352 Å² total; per-residue (Å²): 142,71,88,53,62,70,57,43,55,34,49,54,55,51,52,50,29,56,77,69,73,46,90,77,74,49,67,58,74,90,55,101,64,46,79,73,43,65,94,73,38,53,50,72,80,79,80,66,88,86,62,80,83,82,78,46,68,68,60,54,52,54,53,50,52,54,53,51,53,56,56,66,69,51,73,77,73,78,77,78,75,89,70,81,79,74,80,78,79,80,74,88,75,85,79,84,76,93,76,81,83,74,92,76,92,134

Foldseek 3Di:
DDDLVLLVVLVVVVVVCVVVVHDDDQAADDDPCQVSCPDGNGSDDDPDPPDDDPCDPVNVVVVVVVVVVVVVPPDPDPDPPDDPDDPPPPPPPPDDDDDDDDDDDD

Sequence (106 aa):
GGYTIRNVARCWTYETAVALNQELADDLPPNDYYEYFVPDWKLNLQPNPSMDNLNSRHYLEGIKAQVLENLRALQGAPSVQMAQMPPALHSDDEQDEDEPEQDEDE

Mean predicted aligned error: 13.28 Å

Organism: Diacronema lutheri (NCBI:txid2081491)